Protein AF-A0AAE2SBU0-F1 (afdb_monomer)

Structure (mmCIF, N/CA/C/O backbone):
data_AF-A0AAE2SBU0-F1
#
_entry.id   AF-A0AAE2SBU0-F1
#
loop_
_atom_site.group_PDB
_atom_site.id
_atom_site.type_symbol
_atom_site.label_atom_id
_atom_site.label_alt_id
_atom_site.label_comp_id
_atom_site.label_asym_id
_atom_site.label_entity_id
_atom_site.label_seq_id
_atom_site.pdbx_PDB_ins_code
_atom_site.Cartn_x
_atom_site.Cartn_y
_atom_site.Cartn_z
_atom_site.occupancy
_atom_site.B_iso_or_equiv
_atom_site.auth_seq_id
_atom_site.auth_comp_id
_atom_site.auth_asym_id
_atom_site.auth_atom_id
_atom_site.pdbx_PDB_model_num
ATOM 1 N N . MET A 1 1 ? 29.873 31.850 31.984 1.00 41.03 1 MET A N 1
ATOM 2 C CA . MET A 1 1 ? 29.967 30.505 31.370 1.00 41.03 1 MET A CA 1
ATOM 3 C C . MET A 1 1 ? 28.565 29.912 31.311 1.00 41.03 1 MET A C 1
ATOM 5 O O . MET A 1 1 ? 27.968 29.698 32.356 1.00 41.03 1 MET A O 1
ATOM 9 N N . GLY A 1 2 ? 27.993 29.800 30.108 1.00 35.19 2 GLY A N 1
ATOM 10 C CA . GLY A 1 2 ? 26.580 29.469 29.889 1.00 35.19 2 GLY A CA 1
ATOM 11 C C . GLY A 1 2 ? 26.275 27.974 30.019 1.00 35.19 2 GLY A C 1
ATOM 12 O O . GLY A 1 2 ? 26.983 27.135 29.469 1.00 35.19 2 GLY A O 1
ATOM 13 N N . LEU A 1 3 ? 25.203 27.658 30.746 1.00 40.72 3 LEU A N 1
ATOM 14 C CA . LEU A 1 3 ? 24.711 26.304 30.994 1.00 40.72 3 LEU A CA 1
ATOM 15 C C . LEU A 1 3 ? 23.900 25.811 29.775 1.00 40.72 3 LEU A C 1
ATOM 17 O O . LEU A 1 3 ? 22.766 26.243 29.561 1.00 40.72 3 LEU A O 1
ATOM 21 N N . LEU A 1 4 ? 24.466 24.911 28.964 1.00 40.91 4 LEU A N 1
ATOM 22 C CA . LEU A 1 4 ? 23.752 24.267 27.853 1.00 40.91 4 LEU A CA 1
ATOM 23 C C . LEU A 1 4 ? 22.673 23.312 28.397 1.00 40.91 4 LEU A C 1
ATOM 25 O O . LEU A 1 4 ? 22.968 22.209 28.862 1.00 40.91 4 LEU A O 1
ATOM 29 N N . LYS A 1 5 ? 21.399 23.708 28.303 1.00 40.19 5 LYS A N 1
ATOM 30 C CA . LYS A 1 5 ? 20.254 22.814 28.532 1.00 40.19 5 LYS A CA 1
ATOM 31 C C . LYS A 1 5 ? 20.093 21.875 27.329 1.00 40.19 5 LYS A C 1
ATOM 33 O O . LYS A 1 5 ? 19.665 22.293 26.257 1.00 40.19 5 LYS A O 1
ATOM 38 N N . LYS A 1 6 ? 20.427 20.593 27.505 1.00 39.69 6 LYS A N 1
ATOM 39 C CA . LYS A 1 6 ? 20.161 19.529 26.523 1.00 39.69 6 LYS A CA 1
ATOM 40 C C . LYS A 1 6 ? 18.656 19.236 26.467 1.00 39.69 6 LYS A C 1
ATOM 42 O O . LYS A 1 6 ? 18.110 18.618 27.377 1.00 39.69 6 LYS A O 1
ATOM 47 N N . PHE A 1 7 ? 17.995 19.633 25.383 1.00 39.66 7 PHE A N 1
ATOM 48 C CA . PHE A 1 7 ? 16.646 19.171 25.058 1.00 39.66 7 PHE A CA 1
ATOM 49 C C . PHE A 1 7 ? 16.705 17.724 24.549 1.00 39.66 7 PHE A C 1
ATOM 51 O O . PHE A 1 7 ? 17.119 17.462 23.422 1.00 39.66 7 PHE A O 1
ATOM 58 N N . ARG A 1 8 ? 16.277 16.762 25.372 1.00 37.75 8 ARG A N 1
ATOM 59 C CA . ARG A 1 8 ? 15.954 15.405 24.909 1.00 37.75 8 ARG A CA 1
ATOM 60 C C . ARG A 1 8 ? 14.545 15.424 24.311 1.00 37.75 8 ARG A C 1
ATOM 62 O O . ARG A 1 8 ? 13.568 15.511 25.048 1.00 37.75 8 ARG A O 1
ATOM 69 N N . LYS A 1 9 ? 14.430 15.342 22.980 1.00 36.44 9 LYS A N 1
ATOM 70 C CA . LYS A 1 9 ? 13.150 15.058 22.307 1.00 36.44 9 LYS A CA 1
ATOM 71 C C . LYS A 1 9 ? 12.663 13.677 22.757 1.00 36.44 9 LYS A C 1
ATOM 73 O O . LYS A 1 9 ? 13.340 12.675 22.539 1.00 36.44 9 LYS A O 1
ATOM 78 N N . ALA A 1 10 ? 11.494 13.630 23.388 1.00 34.97 10 ALA A N 1
ATOM 79 C CA . ALA A 1 10 ? 10.817 12.385 23.715 1.00 34.97 10 ALA A CA 1
ATOM 80 C C . ALA A 1 10 ? 10.329 11.716 22.420 1.00 34.97 10 ALA A C 1
ATOM 82 O O . ALA A 1 10 ? 9.425 12.216 21.751 1.00 34.97 10 ALA A O 1
ATOM 83 N N . VAL A 1 11 ? 10.926 10.579 22.063 1.00 38.88 11 VAL A N 1
ATOM 84 C CA . VAL A 1 11 ? 10.406 9.697 21.013 1.00 38.88 11 VAL A CA 1
ATOM 85 C C . VAL A 1 11 ? 9.152 9.026 21.574 1.00 38.88 11 VAL A C 1
ATOM 87 O O . VAL A 1 11 ? 9.241 8.105 22.387 1.00 38.88 11 VAL A O 1
ATOM 90 N N . LYS A 1 12 ? 7.963 9.510 21.189 1.00 38.16 12 LYS A N 1
ATOM 91 C CA . LYS A 1 12 ? 6.696 8.822 21.481 1.00 38.16 12 LYS A CA 1
ATOM 92 C C . LYS A 1 12 ? 6.753 7.440 20.825 1.00 38.16 12 LYS A C 1
ATOM 94 O O . LYS A 1 12 ? 6.663 7.333 19.605 1.00 38.16 12 LYS A O 1
ATOM 99 N N . ARG A 1 13 ? 6.895 6.383 21.632 1.00 41.03 13 ARG A N 1
ATOM 100 C CA . ARG A 1 13 ? 6.700 4.996 21.189 1.00 41.03 13 ARG A CA 1
ATOM 101 C C . ARG A 1 13 ? 5.275 4.874 20.639 1.00 41.03 13 ARG A C 1
ATOM 103 O O . ARG A 1 13 ? 4.317 4.904 21.411 1.00 41.03 13 ARG A O 1
ATOM 110 N N . ARG A 1 14 ? 5.128 4.787 19.312 1.00 46.97 14 ARG A N 1
ATOM 111 C CA . ARG A 1 14 ? 3.847 4.453 18.674 1.00 46.97 14 ARG A CA 1
ATOM 112 C C . ARG A 1 14 ? 3.445 3.060 19.171 1.00 46.97 14 ARG A C 1
ATOM 114 O O . ARG A 1 14 ? 4.249 2.133 19.099 1.00 46.97 14 ARG A O 1
ATOM 121 N N . ARG A 1 15 ? 2.241 2.916 19.736 1.00 45.72 15 ARG A N 1
ATOM 122 C CA . ARG A 1 15 ? 1.692 1.588 20.050 1.00 45.72 15 ARG A CA 1
ATOM 123 C C . ARG A 1 15 ? 1.527 0.834 18.728 1.00 45.72 15 ARG A C 1
ATOM 125 O O . ARG A 1 15 ? 1.020 1.406 17.769 1.00 45.72 15 ARG A O 1
ATOM 132 N N . SER A 1 16 ? 1.991 -0.413 18.691 1.00 49.69 16 SER A N 1
ATOM 133 C CA . SER A 1 16 ? 1.813 -1.301 17.541 1.00 49.69 16 SER A CA 1
ATOM 134 C C . SER A 1 16 ? 0.321 -1.526 17.293 1.00 49.69 16 SER A C 1
ATOM 136 O O . SER A 1 16 ? -0.410 -1.839 18.237 1.00 49.69 16 SER A O 1
ATOM 138 N N . CYS A 1 17 ? -0.114 -1.399 16.037 1.00 53.59 17 CYS A N 1
ATOM 139 C CA . CYS A 1 17 ? -1.463 -1.770 15.585 1.00 53.59 17 CYS A CA 1
ATOM 140 C C . CYS A 1 17 ? -1.866 -3.200 16.008 1.00 53.59 17 CYS A C 1
ATOM 142 O O . CYS A 1 17 ? -3.040 -3.457 16.250 1.00 53.59 17 CYS A O 1
ATOM 144 N N . MET A 1 18 ? -0.904 -4.110 16.224 1.00 51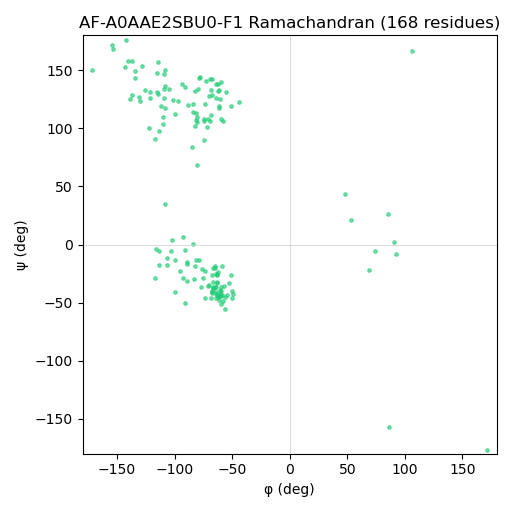.56 18 MET A N 1
ATOM 145 C CA . MET A 1 18 ? -1.186 -5.486 16.663 1.00 51.56 18 MET A CA 1
ATOM 146 C C . MET A 1 18 ? -1.837 -5.580 18.051 1.00 51.56 18 MET A C 1
ATOM 148 O O . MET A 1 18 ? -2.513 -6.558 18.353 1.00 51.56 18 MET A O 1
ATOM 152 N N . GLY A 1 19 ? -1.629 -4.593 18.930 1.00 48.50 19 GLY A N 1
ATOM 153 C CA . GLY A 1 19 ? -2.088 -4.682 20.321 1.00 48.50 19 GLY A CA 1
ATOM 154 C C . GLY A 1 19 ? -3.589 -4.450 20.518 1.00 48.50 19 GLY A C 1
ATOM 155 O O . GLY A 1 19 ? -4.125 -4.849 21.548 1.00 48.50 19 GLY A O 1
ATOM 156 N N . LEU A 1 20 ? -4.258 -3.796 19.563 1.00 49.09 20 LEU A N 1
ATOM 157 C CA . LEU A 1 20 ? -5.641 -3.314 19.708 1.00 49.09 20 LEU A CA 1
ATOM 158 C C . LEU A 1 20 ? -6.630 -3.991 18.744 1.00 49.09 20 LEU A C 1
ATOM 160 O O . LEU A 1 20 ? -7.832 -3.776 18.850 1.00 49.09 20 LEU A O 1
ATOM 164 N N . LEU A 1 21 ? -6.141 -4.859 17.854 1.00 52.59 21 LEU A N 1
ATOM 165 C CA . LEU A 1 21 ? -6.922 -5.489 16.788 1.00 52.59 21 LEU A CA 1
ATOM 166 C C . LEU A 1 21 ? -7.184 -6.983 17.039 1.00 52.59 21 LEU A C 1
ATOM 168 O O . LEU A 1 21 ? -7.241 -7.761 16.100 1.00 52.59 21 LEU A O 1
ATOM 172 N N . ARG A 1 22 ? -7.379 -7.424 18.290 1.00 45.69 22 ARG A N 1
ATOM 173 C CA . ARG A 1 22 ? -7.709 -8.836 18.578 1.00 45.69 22 ARG A CA 1
ATOM 174 C C . ARG A 1 22 ? -9.192 -9.112 18.368 1.00 45.69 22 ARG A C 1
ATOM 176 O O . ARG A 1 22 ? -10.040 -8.542 19.045 1.00 45.69 22 ARG A O 1
ATOM 183 N N . GLY A 1 23 ? -9.532 -9.924 17.375 1.00 43.88 23 GLY A N 1
ATOM 184 C CA . GLY A 1 23 ? -10.896 -10.375 17.072 1.00 43.88 23 GLY A CA 1
ATOM 185 C C . GLY A 1 23 ? -10.844 -11.461 15.996 1.00 43.88 23 GLY A C 1
ATOM 186 O O . GLY A 1 23 ? -9.899 -11.449 15.211 1.00 43.88 23 GLY A O 1
ATOM 187 N N . PRO A 1 24 ? -11.782 -12.417 15.977 1.00 39.31 24 PRO A N 1
ATOM 188 C CA . PRO A 1 24 ? -11.727 -13.538 15.042 1.00 39.31 24 PRO A CA 1
ATOM 189 C C . PRO A 1 24 ? -11.854 -13.064 13.584 1.00 39.31 24 PRO A C 1
ATOM 191 O O . PRO A 1 24 ? -12.687 -12.213 13.286 1.00 39.31 24 PRO A O 1
ATOM 194 N N . GLY A 1 25 ? -11.045 -13.635 12.681 1.00 51.50 25 GLY A N 1
ATOM 195 C CA . GLY A 1 25 ? -11.188 -13.456 11.228 1.00 51.50 25 GLY A CA 1
ATOM 196 C C . GLY A 1 25 ? -10.528 -12.216 10.611 1.00 51.50 25 GLY A C 1
ATOM 197 O O . GLY A 1 25 ? -10.997 -11.753 9.576 1.00 51.50 25 GLY A O 1
ATOM 198 N N . ARG A 1 26 ? -9.469 -11.662 11.215 1.00 65.00 26 ARG A N 1
ATOM 199 C CA . ARG A 1 26 ? -8.740 -10.504 10.663 1.00 65.00 26 ARG A CA 1
ATOM 200 C C . ARG A 1 26 ? -7.539 -10.930 9.822 1.00 65.00 26 ARG A C 1
ATOM 202 O O . ARG A 1 26 ? -6.769 -11.797 10.229 1.00 65.00 26 ARG A O 1
ATOM 209 N N . ASP A 1 27 ? -7.331 -10.265 8.690 1.00 70.56 27 ASP A N 1
ATOM 210 C CA . ASP A 1 27 ? -6.221 -10.553 7.779 1.00 70.56 27 ASP A CA 1
ATOM 211 C C . ASP A 1 27 ? -4.853 -10.206 8.367 1.00 70.56 27 ASP A C 1
ATOM 213 O O . ASP A 1 27 ? -3.858 -10.829 8.010 1.00 70.56 27 ASP A O 1
ATOM 217 N N . LEU A 1 28 ? -4.790 -9.258 9.307 1.00 70.12 28 LEU A N 1
ATOM 218 C CA . LEU A 1 28 ? -3.535 -8.865 9.958 1.00 70.12 28 LEU A CA 1
ATOM 219 C C . LEU A 1 28 ? -2.857 -9.973 10.772 1.00 70.12 28 LEU A C 1
ATOM 221 O O . LEU A 1 28 ? -1.640 -9.906 10.956 1.00 70.12 28 LEU A O 1
ATOM 225 N N . ASP A 1 29 ? -3.630 -10.944 11.261 1.00 65.88 29 ASP A N 1
ATOM 226 C CA . ASP A 1 29 ? -3.132 -12.073 12.054 1.00 65.88 29 ASP A CA 1
ATOM 227 C C . ASP A 1 29 ? -2.763 -13.282 11.171 1.00 65.88 29 ASP A C 1
ATOM 229 O O . ASP A 1 29 ? -2.244 -14.286 11.665 1.00 65.88 29 ASP A O 1
ATOM 233 N N . ARG A 1 30 ? -3.021 -13.207 9.856 1.00 74.56 30 ARG A N 1
ATOM 234 C CA . ARG A 1 30 ? -2.685 -14.268 8.902 1.00 74.56 30 ARG A CA 1
ATOM 235 C C . ARG A 1 30 ? -1.200 -14.223 8.562 1.00 74.56 30 ARG A C 1
ATOM 237 O O . ARG A 1 30 ? -0.595 -13.162 8.424 1.00 74.56 30 ARG A O 1
ATOM 244 N N . THR A 1 31 ? -0.612 -15.400 8.378 1.00 73.50 31 THR A N 1
ATOM 245 C CA . THR A 1 31 ? 0.722 -15.518 7.793 1.00 73.50 31 THR A CA 1
ATOM 246 C C . THR A 1 31 ? 0.614 -15.451 6.273 1.00 73.50 31 THR A C 1
ATOM 248 O O . THR A 1 31 ? -0.206 -16.136 5.663 1.00 73.50 31 THR A O 1
ATOM 251 N N . PHE A 1 32 ? 1.461 -14.628 5.660 1.00 78.44 32 PHE A N 1
ATOM 252 C CA . PHE A 1 32 ? 1.556 -14.505 4.210 1.00 78.44 32 PHE A CA 1
ATOM 253 C C . PHE A 1 32 ? 2.956 -14.954 3.771 1.00 78.44 32 PHE A C 1
ATOM 255 O O . PHE A 1 32 ? 3.892 -14.153 3.804 1.00 78.44 32 PHE A O 1
ATOM 262 N N . PRO A 1 33 ? 3.146 -16.247 3.452 1.00 77.75 33 PRO A N 1
ATOM 263 C CA . PRO A 1 33 ? 4.471 -16.812 3.174 1.00 77.75 33 PRO A CA 1
ATOM 264 C C . PRO A 1 33 ? 5.132 -16.234 1.912 1.00 77.75 33 PRO A C 1
ATOM 266 O O . PRO A 1 33 ? 6.346 -16.343 1.745 1.00 77.75 33 PRO A O 1
ATOM 269 N N . ASP A 1 34 ? 4.340 -15.620 1.037 1.00 81.00 34 ASP A N 1
ATOM 270 C CA . ASP A 1 34 ? 4.748 -14.940 -0.188 1.00 81.00 34 ASP A CA 1
ATOM 271 C C . ASP A 1 34 ? 5.270 -13.511 0.045 1.00 81.00 34 ASP A C 1
ATOM 273 O O . ASP A 1 34 ? 5.910 -12.951 -0.845 1.00 81.00 34 ASP A O 1
ATOM 277 N N . ARG A 1 35 ? 5.057 -12.925 1.233 1.00 88.62 35 ARG A N 1
ATOM 278 C CA . ARG A 1 35 ? 5.522 -11.569 1.566 1.00 88.62 35 ARG A CA 1
ATOM 279 C C . ARG A 1 35 ? 6.932 -11.598 2.140 1.00 88.62 35 ARG A C 1
ATOM 281 O O . ARG A 1 35 ? 7.184 -12.182 3.196 1.00 88.62 35 ARG A O 1
ATOM 288 N N . ARG A 1 36 ? 7.854 -10.923 1.465 1.00 88.06 36 ARG A N 1
ATOM 289 C CA . ARG A 1 36 ? 9.263 -10.793 1.843 1.00 88.06 36 ARG A CA 1
ATOM 290 C C . ARG A 1 36 ? 9.559 -9.371 2.312 1.00 88.06 36 ARG A C 1
ATOM 292 O O . ARG A 1 36 ? 8.948 -8.417 1.838 1.00 88.06 36 ARG A O 1
ATOM 299 N N . ASP A 1 37 ? 10.477 -9.254 3.272 1.00 89.06 37 ASP A N 1
ATOM 300 C CA . ASP A 1 37 ? 10.887 -7.987 3.896 1.00 89.06 37 ASP A CA 1
ATOM 301 C C . ASP A 1 37 ? 9.709 -7.101 4.338 1.00 89.06 37 ASP A C 1
ATOM 303 O O . ASP A 1 37 ? 9.704 -5.895 4.125 1.00 89.06 37 ASP A O 1
ATOM 307 N N . LEU A 1 38 ? 8.684 -7.688 4.963 1.00 91.88 38 LEU A N 1
ATOM 308 C CA . LEU A 1 38 ? 7.501 -6.935 5.378 1.00 91.88 38 LEU A CA 1
ATOM 309 C C . LEU A 1 38 ? 7.864 -5.835 6.385 1.00 91.88 38 LEU A C 1
ATOM 311 O O . LEU A 1 38 ? 8.283 -6.106 7.515 1.00 91.88 38 LEU A O 1
ATOM 315 N N . LYS A 1 39 ? 7.617 -4.582 5.996 1.00 93.88 39 LYS A N 1
ATOM 316 C CA . LYS A 1 39 ? 7.714 -3.404 6.855 1.00 93.88 39 LYS A CA 1
ATOM 317 C C . LYS A 1 39 ? 6.332 -2.814 7.113 1.00 93.88 39 LYS A C 1
ATOM 319 O O . LYS A 1 39 ? 5.658 -2.354 6.195 1.00 93.88 39 LYS A O 1
ATOM 324 N N . ARG A 1 40 ? 5.943 -2.776 8.391 1.00 93.38 40 ARG A N 1
ATOM 325 C CA . ARG A 1 40 ? 4.641 -2.267 8.841 1.00 93.38 40 ARG A CA 1
ATOM 326 C C . ARG A 1 40 ? 4.726 -0.851 9.403 1.00 93.38 40 ARG A C 1
ATOM 328 O O . ARG A 1 40 ? 5.421 -0.593 10.388 1.00 93.38 40 ARG A O 1
ATOM 335 N N . TYR A 1 41 ? 3.925 0.046 8.847 1.00 93.00 41 TYR A N 1
ATOM 336 C CA . TYR A 1 41 ? 3.711 1.411 9.309 1.00 93.00 41 TYR A CA 1
ATOM 337 C C . TYR A 1 41 ? 2.411 1.483 10.114 1.00 93.00 41 TYR A C 1
ATOM 339 O O . TYR A 1 41 ? 1.316 1.327 9.580 1.00 93.00 41 TYR A O 1
ATOM 347 N N . SER A 1 42 ? 2.519 1.734 11.422 1.00 92.19 42 SER A N 1
ATOM 348 C CA . SER A 1 42 ? 1.342 1.991 12.267 1.00 92.19 42 SER A CA 1
ATOM 349 C C . SER A 1 42 ? 0.941 3.468 12.174 1.00 92.19 42 SER A C 1
ATOM 351 O O . SER A 1 42 ? 1.691 4.351 12.618 1.00 92.19 42 SER A O 1
ATOM 353 N N . ILE A 1 43 ? -0.238 3.722 11.600 1.00 92.00 43 ILE A N 1
ATOM 354 C CA . ILE A 1 43 ? -0.806 5.061 11.372 1.00 92.00 43 ILE A CA 1
ATOM 355 C C . ILE A 1 43 ? -1.668 5.462 12.570 1.00 92.00 43 ILE A C 1
ATOM 357 O O . ILE A 1 43 ? -1.476 6.516 13.184 1.00 92.00 43 ILE A O 1
ATOM 361 N N . SER A 1 44 ? -2.574 4.569 12.954 1.00 90.25 44 SER A N 1
ATOM 362 C CA . SER A 1 44 ? -3.380 4.625 14.170 1.00 90.25 44 SER A CA 1
ATOM 363 C C . SER A 1 44 ? -3.536 3.203 14.731 1.00 90.25 44 SER A C 1
ATOM 365 O O . SER A 1 44 ? -3.042 2.250 14.125 1.00 90.25 44 SER A O 1
ATOM 367 N N . PRO A 1 45 ? -4.169 3.019 15.900 1.00 89.19 45 PRO A N 1
ATOM 368 C CA . PRO A 1 45 ? -4.525 1.685 16.381 1.00 89.19 45 PRO A CA 1
ATOM 369 C C . PRO A 1 45 ? -5.312 0.832 15.380 1.00 89.19 45 PRO A C 1
ATOM 371 O O . PRO A 1 45 ? -5.158 -0.384 15.366 1.00 89.19 45 PRO A O 1
ATOM 374 N N . GLU A 1 46 ? -6.140 1.474 14.563 1.00 92.69 46 GLU A N 1
ATOM 375 C CA . GLU A 1 46 ? -7.072 0.859 13.625 1.00 92.69 46 GLU A CA 1
ATOM 376 C C . GLU A 1 46 ? -6.507 0.748 12.210 1.00 92.69 46 GLU A C 1
ATOM 378 O O . GLU A 1 46 ? -6.981 -0.079 11.439 1.00 92.69 46 GLU A O 1
ATOM 383 N N . VAL A 1 47 ? -5.524 1.583 11.864 1.00 92.75 47 VAL A N 1
ATOM 384 C CA . VAL A 1 47 ? -5.011 1.724 10.500 1.00 92.75 47 VAL A CA 1
ATOM 385 C C . VAL A 1 47 ? -3.521 1.415 10.452 1.00 92.75 47 VAL A C 1
ATOM 387 O O . VAL A 1 47 ? -2.711 2.042 11.149 1.00 92.75 47 VAL A O 1
ATOM 390 N N . CYS A 1 48 ? -3.137 0.492 9.577 1.00 94.25 48 CYS A N 1
ATOM 391 C CA . CYS A 1 48 ? -1.734 0.239 9.275 1.00 94.25 48 CYS A CA 1
ATOM 392 C C . CYS A 1 48 ? -1.503 -0.037 7.793 1.00 94.25 48 CYS A C 1
ATOM 394 O O . CYS A 1 48 ? -2.421 -0.402 7.064 1.00 94.25 48 CYS A O 1
ATOM 396 N N . ILE A 1 49 ? -0.266 0.183 7.366 1.00 95.19 49 ILE A N 1
ATOM 397 C CA . ILE A 1 49 ? 0.187 -0.064 6.002 1.00 95.19 49 ILE A CA 1
ATOM 398 C C . ILE A 1 49 ? 1.334 -1.062 6.064 1.00 95.19 49 ILE A C 1
ATOM 400 O O . ILE A 1 49 ? 2.279 -0.850 6.825 1.00 95.19 49 ILE A O 1
ATOM 404 N N . ASP A 1 50 ? 1.271 -2.100 5.245 1.00 95.06 50 ASP A N 1
ATOM 405 C CA . ASP A 1 50 ? 2.390 -3.003 5.006 1.00 95.06 50 ASP A CA 1
ATOM 406 C C . ASP A 1 50 ? 3.004 -2.715 3.649 1.00 95.06 50 ASP A C 1
ATOM 408 O O . ASP A 1 50 ? 2.286 -2.620 2.659 1.00 95.06 50 ASP A O 1
ATOM 412 N N . VAL A 1 51 ? 4.329 -2.631 3.606 1.00 95.75 51 VAL A N 1
ATOM 413 C CA . VAL A 1 51 ? 5.113 -2.644 2.371 1.00 95.75 51 VAL A CA 1
ATOM 414 C C . VAL A 1 51 ? 5.970 -3.896 2.386 1.00 95.75 51 VAL A C 1
ATOM 416 O O . VAL A 1 51 ? 6.605 -4.202 3.395 1.00 95.75 51 VAL A O 1
ATOM 419 N N . TYR A 1 52 ? 5.962 -4.638 1.295 1.00 93.81 52 TYR A N 1
ATOM 420 C CA . TYR A 1 52 ? 6.700 -5.886 1.144 1.00 93.81 52 TYR A CA 1
ATOM 421 C C . TYR A 1 52 ? 6.989 -6.105 -0.334 1.00 93.81 52 TYR A C 1
ATOM 423 O O . TYR A 1 52 ? 6.425 -5.427 -1.190 1.00 93.81 52 TYR A O 1
ATOM 431 N N . TRP A 1 53 ? 7.850 -7.058 -0.648 1.00 90.88 53 TRP A N 1
ATOM 432 C CA . TRP A 1 53 ? 7.967 -7.561 -2.010 1.00 90.88 53 TRP A CA 1
ATOM 433 C C . TRP A 1 53 ? 7.525 -9.014 -2.064 1.00 90.88 53 TRP A C 1
ATOM 435 O O . TRP A 1 53 ? 7.502 -9.715 -1.046 1.00 90.88 53 TRP A O 1
ATOM 445 N N . LYS A 1 54 ? 7.123 -9.457 -3.248 1.00 86.06 54 LYS A N 1
ATOM 446 C CA . LYS A 1 54 ? 6.729 -10.841 -3.496 1.00 86.06 54 LYS A CA 1
ATOM 447 C C . LYS A 1 54 ? 7.371 -11.332 -4.783 1.00 86.06 54 LYS A C 1
ATOM 449 O O . LYS A 1 54 ? 7.586 -10.552 -5.708 1.00 86.06 54 LYS A O 1
ATOM 454 N N . HIS A 1 55 ? 7.648 -12.630 -4.805 1.00 79.62 55 HIS A N 1
ATOM 455 C CA . HIS A 1 55 ? 8.006 -13.350 -6.017 1.00 79.62 55 HIS A CA 1
ATOM 456 C C . HIS A 1 55 ? 6.827 -14.242 -6.395 1.00 79.62 55 HIS A C 1
ATOM 458 O O . HIS A 1 55 ? 6.441 -15.107 -5.599 1.00 79.62 55 HIS A O 1
ATOM 464 N N . VAL A 1 56 ? 6.218 -14.009 -7.556 1.00 69.94 56 VAL A N 1
ATOM 465 C CA . VAL A 1 56 ? 5.060 -14.788 -8.010 1.00 69.94 56 VAL A CA 1
ATOM 466 C C . VAL A 1 56 ? 5.389 -15.422 -9.347 1.00 69.94 56 VAL A C 1
ATOM 468 O O . VAL A 1 56 ? 5.278 -14.798 -10.403 1.00 69.94 56 VAL A O 1
ATOM 471 N N . ASN A 1 57 ? 5.735 -16.710 -9.286 1.00 61.41 57 ASN A N 1
ATOM 472 C CA . ASN A 1 57 ? 5.941 -17.548 -10.461 1.00 61.41 57 ASN A CA 1
ATOM 473 C C . ASN A 1 57 ? 4.820 -17.305 -11.489 1.00 61.41 57 ASN A C 1
ATOM 475 O O . ASN A 1 57 ? 3.647 -17.506 -11.176 1.00 61.41 57 ASN A O 1
ATOM 479 N N . GLN A 1 58 ? 5.202 -16.912 -12.709 1.00 58.72 58 GLN A N 1
ATOM 480 C CA . GLN A 1 58 ? 4.333 -16.675 -13.877 1.00 58.72 58 GLN A CA 1
ATOM 481 C C . GLN A 1 58 ? 3.470 -15.397 -13.883 1.00 58.72 58 GLN A C 1
ATOM 483 O O . GLN A 1 58 ? 2.831 -15.149 -14.899 1.00 58.72 58 GLN A O 1
ATOM 488 N N . VAL A 1 59 ? 3.439 -14.598 -12.811 1.00 64.62 59 VAL A N 1
ATOM 489 C CA . VAL A 1 59 ? 2.690 -13.315 -12.759 1.00 64.62 59 VAL A CA 1
ATOM 490 C C . VAL A 1 59 ? 3.634 -12.116 -12.645 1.00 64.62 59 VAL A C 1
ATOM 492 O O . VAL A 1 59 ? 3.250 -10.988 -12.910 1.00 64.62 59 VAL A O 1
ATOM 495 N N . GLY A 1 60 ? 4.880 -12.357 -12.245 1.00 65.56 60 GLY A N 1
ATOM 496 C CA . GLY A 1 60 ? 5.890 -11.322 -12.118 1.00 65.56 60 GLY A CA 1
ATOM 497 C C . GLY A 1 60 ? 6.180 -10.969 -10.669 1.00 65.56 60 GLY A C 1
ATOM 498 O O . GLY A 1 60 ? 5.466 -11.337 -9.729 1.00 65.56 60 GLY A O 1
ATOM 499 N N . ASP A 1 61 ? 7.276 -10.246 -10.518 1.00 80.56 61 ASP A N 1
ATOM 500 C CA . ASP A 1 61 ? 7.834 -9.890 -9.233 1.00 80.56 61 ASP A CA 1
ATOM 501 C C . ASP A 1 61 ? 7.779 -8.386 -9.048 1.00 80.56 61 ASP A C 1
ATOM 503 O O . ASP A 1 61 ? 7.910 -7.604 -9.996 1.00 80.56 61 ASP A O 1
ATOM 507 N N . GLY A 1 62 ? 7.612 -7.979 -7.799 1.00 87.75 62 GLY A N 1
ATOM 508 C CA . GLY A 1 62 ? 7.644 -6.569 -7.489 1.00 87.75 62 GLY A CA 1
ATOM 509 C C . GLY A 1 62 ? 7.231 -6.249 -6.075 1.00 87.75 62 GLY A C 1
ATOM 510 O O . GLY A 1 62 ? 6.962 -7.115 -5.230 1.00 87.75 62 GLY A O 1
ATOM 511 N N . THR A 1 63 ? 7.203 -4.951 -5.831 1.00 94.25 63 THR A N 1
ATOM 512 C CA . THR A 1 63 ? 6.766 -4.391 -4.565 1.00 94.25 63 THR A CA 1
ATOM 513 C C . THR A 1 63 ? 5.247 -4.378 -4.477 1.00 94.25 63 THR A C 1
ATOM 515 O O . THR A 1 63 ? 4.543 -4.082 -5.442 1.00 94.25 63 THR A O 1
ATOM 518 N N . ALA A 1 64 ? 4.740 -4.635 -3.280 1.00 94.88 64 ALA A N 1
ATOM 519 C CA . ALA A 1 64 ? 3.338 -4.512 -2.951 1.00 94.88 64 ALA A CA 1
ATOM 520 C C . ALA A 1 64 ? 3.125 -3.660 -1.694 1.00 94.88 64 ALA A C 1
ATOM 522 O O . ALA A 1 64 ? 3.992 -3.557 -0.817 1.00 94.88 64 ALA A O 1
ATOM 523 N N . LEU A 1 65 ? 1.946 -3.048 -1.619 1.00 96.50 65 LEU A N 1
ATOM 524 C CA . LEU A 1 65 ? 1.493 -2.258 -0.481 1.00 96.50 65 LEU A CA 1
ATOM 525 C C . LEU A 1 65 ? 0.086 -2.691 -0.086 1.00 96.50 65 LEU A C 1
ATOM 527 O O . LEU A 1 65 ? -0.821 -2.659 -0.910 1.00 96.50 65 LEU A O 1
ATOM 531 N N . SER A 1 66 ? -0.119 -3.032 1.182 1.00 95.19 66 SER A N 1
ATOM 532 C CA . SER A 1 66 ? -1.439 -3.362 1.724 1.00 95.19 66 SER A CA 1
ATOM 533 C C . 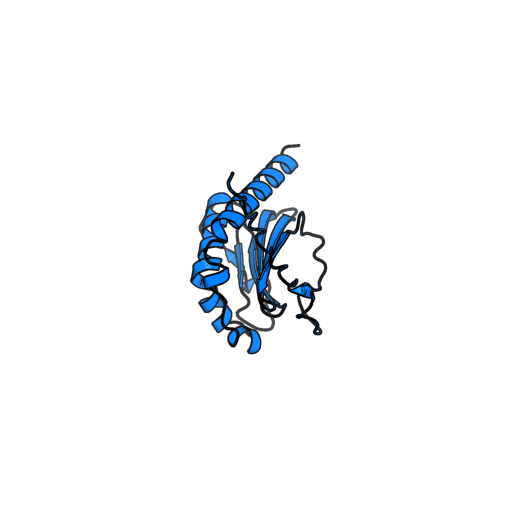SER A 1 66 ? -1.873 -2.331 2.759 1.00 95.19 66 SER A C 1
ATOM 535 O O . SER A 1 66 ? -1.131 -2.043 3.700 1.00 95.19 66 SER A O 1
ATOM 537 N N . LEU A 1 67 ? -3.085 -1.797 2.617 1.00 94.75 67 LEU A N 1
ATOM 538 C CA . LEU A 1 67 ? -3.741 -0.965 3.619 1.00 94.75 67 LEU A CA 1
ATOM 539 C C . LEU A 1 67 ? -4.700 -1.820 4.443 1.00 94.75 67 LEU A C 1
ATOM 541 O O . LEU A 1 67 ? -5.656 -2.393 3.919 1.00 94.75 67 LEU A O 1
ATOM 545 N N . TYR A 1 68 ? -4.492 -1.806 5.752 1.00 92.94 68 TYR A N 1
ATOM 546 C CA . TYR A 1 68 ? -5.363 -2.470 6.702 1.00 92.94 68 TYR A CA 1
ATOM 547 C C . TYR A 1 68 ? -6.158 -1.473 7.528 1.00 92.94 68 TYR A C 1
ATOM 549 O O . TYR A 1 68 ? -5.592 -0.537 8.100 1.00 92.94 68 TYR A O 1
ATOM 557 N N . VAL A 1 69 ? -7.456 -1.737 7.657 1.00 92.12 69 VAL A N 1
ATOM 558 C CA . VAL A 1 69 ? -8.378 -0.974 8.503 1.00 92.12 69 VAL A CA 1
ATOM 559 C C . VAL A 1 69 ? -9.161 -1.935 9.384 1.00 92.12 69 VAL A C 1
ATOM 561 O O . VAL A 1 69 ? -9.780 -2.877 8.900 1.00 92.12 69 VAL A O 1
ATOM 564 N N . LEU A 1 70 ? -9.094 -1.733 10.701 1.00 90.62 70 LEU A N 1
ATOM 565 C CA . LEU A 1 70 ? -9.684 -2.611 11.722 1.00 90.62 70 LEU A CA 1
ATOM 566 C C . LEU A 1 70 ? -9.257 -4.087 11.596 1.00 90.62 70 LEU A C 1
ATOM 568 O O . LEU A 1 70 ? -9.901 -4.976 12.154 1.00 90.62 70 LEU A O 1
ATOM 572 N N . GLY A 1 71 ? -8.136 -4.340 10.918 1.00 88.00 71 GLY A N 1
ATOM 573 C CA . GLY A 1 71 ? -7.593 -5.668 10.644 1.00 88.00 71 GLY A CA 1
ATOM 574 C C . GLY A 1 71 ? -8.052 -6.333 9.349 1.00 88.00 71 GLY A C 1
ATOM 575 O O . GLY A 1 71 ? -7.606 -7.446 9.092 1.00 88.00 71 GLY A O 1
ATOM 576 N N . HIS A 1 72 ? -8.869 -5.665 8.536 1.00 87.38 72 HIS A N 1
ATOM 577 C CA . HIS A 1 72 ? -9.235 -6.103 7.184 1.00 87.38 72 HIS A CA 1
ATOM 578 C C . HIS A 1 72 ? -8.265 -5.517 6.157 1.00 87.38 72 HIS A C 1
ATOM 580 O O . HIS A 1 72 ? -7.943 -4.330 6.261 1.00 87.38 72 HIS A O 1
ATOM 586 N N . GLU A 1 73 ? -7.798 -6.316 5.193 1.00 90.06 73 GLU A N 1
ATOM 587 C CA . GLU A 1 73 ? -7.030 -5.811 4.044 1.00 90.06 73 GLU A CA 1
ATOM 588 C C . GLU A 1 73 ? -7.981 -5.111 3.065 1.00 90.06 73 GLU A C 1
ATOM 590 O O . GLU A 1 73 ? -8.547 -5.729 2.174 1.00 90.06 73 GLU A O 1
ATOM 595 N N . VAL A 1 74 ? -8.183 -3.806 3.253 1.00 91.31 74 VAL A N 1
ATOM 596 C CA . VAL A 1 74 ? -9.160 -3.037 2.463 1.00 91.31 74 VAL A CA 1
ATOM 597 C C . VAL A 1 74 ? -8.637 -2.724 1.064 1.00 91.31 74 VAL A C 1
ATOM 599 O O . VAL A 1 74 ? -9.411 -2.685 0.107 1.00 91.31 74 VAL A O 1
ATOM 602 N N . LEU A 1 75 ? -7.331 -2.461 0.957 1.00 93.44 75 LEU A N 1
ATOM 603 C CA . LEU A 1 75 ? -6.652 -2.246 -0.316 1.00 93.44 75 LEU A CA 1
ATOM 604 C C . LEU A 1 75 ? -5.353 -3.029 -0.347 1.00 93.44 75 LEU A C 1
ATOM 606 O O . LEU A 1 75 ? -4.622 -3.071 0.645 1.00 93.44 75 LEU A O 1
ATOM 610 N N . LYS A 1 76 ? -5.028 -3.562 -1.517 1.00 94.19 76 LYS A N 1
ATOM 611 C CA . LYS A 1 76 ? -3.721 -4.147 -1.800 1.00 94.19 76 LYS A CA 1
ATOM 612 C C . LYS A 1 76 ? -3.284 -3.748 -3.194 1.00 94.19 76 LYS A C 1
ATOM 614 O O . LYS A 1 76 ? -3.996 -4.020 -4.146 1.00 94.19 76 LYS A O 1
ATOM 619 N N . PHE A 1 77 ? -2.112 -3.157 -3.317 1.00 95.69 77 PHE A N 1
ATOM 620 C CA . PHE A 1 77 ? -1.516 -2.740 -4.576 1.00 95.69 77 PHE A CA 1
ATOM 621 C C . PHE A 1 77 ? -0.335 -3.648 -4.880 1.00 95.69 77 PHE A C 1
ATOM 623 O O . PHE A 1 77 ? 0.553 -3.793 -4.045 1.00 95.69 77 PHE A O 1
ATOM 630 N N . ASP A 1 78 ? -0.334 -4.252 -6.059 1.00 94.31 78 ASP A N 1
ATOM 631 C CA . ASP A 1 78 ? 0.711 -5.125 -6.570 1.00 94.31 78 ASP A CA 1
ATOM 632 C C . ASP A 1 78 ? 1.366 -4.438 -7.780 1.00 94.31 78 ASP A C 1
ATOM 634 O O . ASP A 1 78 ? 0.847 -4.480 -8.899 1.00 94.31 78 ASP A O 1
ATOM 638 N N . CYS A 1 79 ? 2.503 -3.775 -7.556 1.00 94.81 79 CYS A N 1
ATOM 639 C CA . CYS A 1 79 ? 3.266 -3.090 -8.599 1.00 94.81 79 CYS A CA 1
ATOM 640 C C . CYS A 1 79 ? 4.199 -4.098 -9.279 1.00 94.81 79 CYS A C 1
ATOM 642 O O . CYS A 1 79 ? 5.353 -4.230 -8.882 1.00 94.81 79 CYS A O 1
ATOM 644 N N . LEU A 1 80 ? 3.681 -4.846 -10.255 1.00 91.38 80 LEU A N 1
ATOM 645 C CA . LEU A 1 80 ? 4.384 -5.962 -10.908 1.00 91.38 80 LEU A CA 1
ATOM 646 C C . LEU A 1 80 ? 4.946 -5.614 -12.292 1.00 91.38 80 LEU A C 1
ATOM 648 O O . LEU A 1 80 ? 5.530 -6.468 -12.952 1.00 91.38 80 LEU A O 1
ATOM 652 N N . GLY A 1 81 ? 4.823 -4.356 -12.720 1.00 86.94 81 GLY A N 1
ATOM 653 C CA . GLY A 1 81 ? 5.331 -3.907 -14.011 1.00 86.94 81 GLY A CA 1
ATOM 654 C C . GLY A 1 81 ? 4.331 -4.130 -15.148 1.00 86.94 81 GLY A C 1
ATOM 655 O O . GLY A 1 81 ? 3.118 -4.141 -14.899 1.00 86.94 81 GLY A O 1
ATOM 656 N N . PRO A 1 82 ? 4.802 -4.219 -16.404 1.00 87.00 82 PRO A N 1
ATOM 657 C CA . PRO A 1 82 ? 3.930 -4.260 -17.569 1.00 87.00 82 PRO A CA 1
ATOM 658 C C . PRO A 1 82 ? 2.903 -5.393 -17.482 1.00 87.00 82 PRO A C 1
ATOM 660 O O . PRO A 1 82 ? 3.254 -6.530 -17.206 1.00 87.00 82 PRO A O 1
ATOM 663 N N . ASP A 1 83 ? 1.640 -5.051 -17.742 1.00 85.00 83 ASP A N 1
ATOM 664 C CA . ASP A 1 83 ? 0.492 -5.958 -17.926 1.00 85.00 83 ASP A CA 1
ATOM 665 C C . ASP A 1 83 ? 0.003 -6.734 -16.690 1.00 85.00 83 ASP A C 1
ATOM 667 O O . ASP A 1 83 ? -1.184 -7.054 -16.623 1.00 85.00 83 ASP A O 1
ATOM 671 N N . ASP A 1 84 ? 0.846 -6.915 -15.674 1.00 89.88 84 ASP A N 1
ATOM 672 C CA . ASP A 1 84 ? 0.489 -7.635 -14.447 1.00 89.88 84 ASP A CA 1
ATOM 673 C C . ASP A 1 84 ? 0.283 -6.733 -13.226 1.00 89.88 84 ASP A C 1
ATOM 675 O O . ASP A 1 84 ? -0.244 -7.183 -12.207 1.00 89.88 84 ASP A O 1
ATOM 679 N N . GLY A 1 85 ? 0.651 -5.453 -13.296 1.00 92.94 85 GLY A N 1
ATOM 680 C CA . GLY A 1 85 ? 0.385 -4.509 -12.215 1.00 92.94 85 GLY A CA 1
ATOM 681 C C . GLY A 1 85 ? -1.115 -4.294 -11.984 1.00 92.94 85 GLY A C 1
ATOM 682 O O . GLY A 1 85 ? -1.853 -3.918 -12.899 1.00 92.94 85 GLY A O 1
ATOM 683 N N . HIS A 1 86 ? -1.573 -4.488 -10.750 1.00 94.62 86 HIS A N 1
ATOM 684 C CA . HIS A 1 86 ? -2.977 -4.320 -10.377 1.00 94.62 86 HIS A CA 1
ATOM 685 C C . HIS A 1 86 ? -3.134 -3.986 -8.899 1.00 94.62 86 HIS A C 1
ATOM 687 O O . HIS A 1 86 ? -2.194 -4.060 -8.112 1.00 94.62 86 HIS A O 1
ATOM 693 N N . PHE A 1 87 ? -4.350 -3.651 -8.499 1.00 93.31 87 PHE A N 1
ATOM 694 C CA . PHE A 1 87 ? -4.713 -3.542 -7.101 1.00 93.31 87 PHE A CA 1
ATOM 695 C C . PHE A 1 87 ? -6.071 -4.174 -6.825 1.00 93.31 87 PHE A C 1
ATOM 697 O O . PHE A 1 87 ? -6.894 -4.363 -7.720 1.00 93.31 87 PHE A O 1
ATOM 704 N N . HIS A 1 88 ? -6.269 -4.527 -5.566 1.00 91.81 88 HIS A N 1
ATOM 705 C CA . HIS A 1 88 ? -7.477 -5.100 -5.017 1.00 91.81 88 HIS A CA 1
ATOM 706 C C . HIS A 1 88 ? -8.174 -4.066 -4.149 1.00 91.81 88 HIS A C 1
ATOM 708 O O . HIS A 1 88 ? -7.531 -3.400 -3.333 1.00 91.81 88 HIS A O 1
ATOM 714 N N . ALA A 1 89 ? -9.488 -3.976 -4.307 1.00 89.44 89 ALA A N 1
ATOM 715 C CA . ALA A 1 89 ? -10.359 -3.217 -3.430 1.00 89.44 89 ALA A CA 1
ATOM 716 C C . ALA A 1 89 ? -11.616 -4.038 -3.136 1.00 89.44 89 ALA A C 1
ATOM 718 O O . ALA A 1 89 ? -12.273 -4.542 -4.051 1.00 89.44 89 ALA A O 1
ATOM 719 N N . GLU A 1 90 ? -11.948 -4.183 -1.855 1.00 81.94 90 GLU A N 1
ATOM 720 C CA . GLU A 1 90 ? -13.107 -4.967 -1.437 1.00 81.94 90 GLU A CA 1
ATOM 721 C C . GLU A 1 90 ? -14.388 -4.124 -1.554 1.00 81.94 90 GLU A C 1
ATOM 723 O O . GLU A 1 90 ? -14.671 -3.260 -0.720 1.00 81.94 90 GLU A O 1
ATOM 728 N N . PHE A 1 91 ? -15.170 -4.364 -2.610 1.00 79.31 91 PHE A N 1
ATOM 729 C CA . PHE A 1 91 ? -16.436 -3.657 -2.863 1.00 79.31 91 PHE A CA 1
ATOM 730 C C . PHE A 1 91 ? -17.690 -4.502 -2.609 1.00 79.31 91 PHE A C 1
ATOM 732 O O . PHE A 1 91 ? -18.784 -3.954 -2.490 1.00 79.31 91 PHE A O 1
ATOM 739 N N . MET A 1 92 ? -17.570 -5.831 -2.552 1.00 71.88 92 MET A N 1
ATOM 740 C CA . MET A 1 92 ? -18.705 -6.753 -2.432 1.00 71.88 92 MET A CA 1
ATOM 741 C C . MET A 1 92 ? -18.347 -7.944 -1.541 1.00 71.88 92 MET A C 1
ATOM 743 O O . MET A 1 92 ? -17.187 -8.326 -1.457 1.00 71.88 92 MET A O 1
ATOM 747 N N . SER A 1 93 ? -19.355 -8.542 -0.896 1.00 65.62 93 SER A N 1
ATOM 748 C CA . SER A 1 93 ? -19.206 -9.764 -0.098 1.00 65.62 93 SER A CA 1
ATOM 749 C C . SER A 1 93 ? -20.191 -10.845 -0.581 1.00 65.62 93 SER A C 1
ATOM 751 O O . SER A 1 93 ? -21.371 -10.524 -0.753 1.00 65.62 93 SER A O 1
ATOM 753 N N . PRO A 1 94 ? -19.755 -12.106 -0.788 1.00 64.56 94 PRO A N 1
ATOM 754 C CA . PRO A 1 94 ? -18.377 -12.584 -0.648 1.00 64.56 94 PRO A CA 1
ATOM 755 C C . PRO A 1 94 ? -17.463 -12.013 -1.739 1.00 64.56 94 PRO A C 1
ATOM 757 O O . PRO A 1 94 ? -17.886 -11.868 -2.888 1.00 64.56 94 PRO A O 1
ATOM 760 N N . ASP A 1 95 ? -16.220 -11.692 -1.371 1.00 61.09 95 ASP A N 1
ATOM 761 C CA . ASP A 1 95 ? -15.236 -11.194 -2.329 1.00 61.09 95 ASP A CA 1
ATOM 762 C C . ASP A 1 95 ? -14.957 -12.265 -3.390 1.00 61.09 95 ASP A C 1
ATOM 764 O O . ASP A 1 95 ? -14.834 -13.461 -3.097 1.00 61.09 95 ASP A O 1
ATOM 768 N N . LYS A 1 96 ? -14.868 -11.835 -4.645 1.00 58.56 96 LYS A N 1
ATOM 769 C CA . LYS A 1 96 ? -14.487 -12.689 -5.764 1.00 58.56 96 LYS A CA 1
ATOM 770 C C . LYS A 1 96 ? -13.099 -12.241 -6.226 1.00 58.56 96 LYS A C 1
ATOM 772 O O . LYS A 1 96 ? -13.000 -11.263 -6.964 1.00 58.56 96 LYS A O 1
ATOM 777 N N . PRO A 1 97 ? -12.024 -12.984 -5.894 1.00 55.56 97 PRO A N 1
ATOM 778 C CA . PRO A 1 97 ? -10.632 -12.527 -6.039 1.00 55.56 97 PRO A CA 1
ATOM 779 C C . PRO A 1 97 ? -10.177 -12.130 -7.454 1.00 55.56 97 PRO A C 1
ATOM 781 O O . PRO A 1 97 ? -9.133 -11.499 -7.619 1.00 55.56 97 PRO A O 1
ATOM 784 N N . ARG A 1 98 ? -10.900 -12.565 -8.497 1.00 55.44 98 ARG A N 1
ATOM 785 C CA . ARG A 1 98 ? -10.658 -12.161 -9.894 1.00 55.44 98 ARG A CA 1
ATOM 786 C C . ARG A 1 98 ? -11.431 -10.905 -10.292 1.00 55.44 98 ARG A C 1
ATOM 788 O O . ARG A 1 98 ? -10.939 -10.157 -11.125 1.00 55.44 98 ARG A O 1
ATOM 795 N N . GLU A 1 99 ? -12.610 -10.687 -9.714 1.00 57.34 99 GLU A N 1
ATOM 796 C CA . GLU A 1 99 ? -13.466 -9.528 -9.996 1.00 57.34 99 GLU A CA 1
ATOM 797 C C . GLU A 1 99 ? -13.020 -8.287 -9.200 1.00 57.34 99 GLU A C 1
ATOM 799 O O . GLU A 1 99 ? -13.332 -7.171 -9.601 1.00 57.34 99 GLU A O 1
ATOM 804 N N . SER A 1 100 ? -12.235 -8.456 -8.126 1.00 68.31 100 SER A N 1
ATOM 805 C CA . SER A 1 100 ? -11.671 -7.346 -7.342 1.00 68.31 100 SER A CA 1
ATOM 806 C C . SER A 1 100 ? -10.374 -6.755 -7.909 1.00 68.31 100 SER A C 1
ATOM 808 O O . SER A 1 100 ? -9.842 -5.817 -7.320 1.00 68.31 100 SER A O 1
ATOM 810 N N . ARG A 1 101 ? -9.858 -7.266 -9.040 1.00 86.50 101 ARG A N 1
ATOM 811 C CA . ARG A 1 101 ? -8.619 -6.768 -9.659 1.00 86.50 101 ARG A CA 1
ATOM 812 C C . ARG A 1 101 ? -8.885 -5.563 -10.548 1.00 86.50 101 ARG A C 1
ATOM 814 O O . ARG A 1 101 ? -9.579 -5.661 -11.558 1.00 86.50 101 ARG A O 1
ATOM 821 N N . LEU A 1 102 ? -8.241 -4.457 -10.215 1.00 90.19 102 LEU A N 1
ATOM 822 C CA . LEU A 1 102 ? -8.182 -3.251 -11.023 1.00 90.19 102 LEU A CA 1
ATOM 823 C C . LEU A 1 102 ? -6.758 -3.110 -11.558 1.00 90.19 102 LEU A C 1
ATOM 825 O O . LEU A 1 102 ? -5.823 -2.883 -10.796 1.00 90.19 102 LEU A O 1
ATOM 829 N N . PHE A 1 103 ? -6.578 -3.308 -12.863 1.00 93.06 103 PHE A N 1
ATOM 830 C CA . PHE A 1 103 ? -5.260 -3.217 -13.492 1.00 93.06 103 PHE A CA 1
ATOM 831 C C . PHE A 1 103 ? -4.796 -1.767 -13.593 1.00 93.06 103 PHE A C 1
ATOM 833 O O . PHE A 1 103 ? -5.585 -0.870 -13.905 1.00 93.06 103 PHE A O 1
ATOM 840 N N . PHE A 1 104 ? -3.504 -1.548 -13.361 1.00 95.06 104 PHE A N 1
ATOM 841 C CA . PHE A 1 104 ? -2.894 -0.245 -13.579 1.00 95.06 104 PHE A CA 1
ATOM 842 C C . PHE A 1 104 ? -2.870 0.096 -15.071 1.00 95.06 104 PHE A C 1
ATOM 844 O O . PHE A 1 104 ? -2.610 -0.753 -15.927 1.00 95.06 104 PHE A O 1
ATOM 851 N N . ALA A 1 105 ? -3.100 1.371 -15.385 1.00 95.12 105 ALA A N 1
ATOM 852 C CA . ALA A 1 105 ? -2.830 1.891 -16.724 1.00 95.12 105 ALA A CA 1
ATOM 853 C C . ALA A 1 105 ? -1.316 2.080 -16.933 1.00 95.12 105 ALA A C 1
ATOM 855 O O . ALA A 1 105 ? -0.804 1.989 -18.050 1.00 95.12 105 ALA A O 1
ATOM 856 N N . GLU A 1 106 ? -0.605 2.339 -15.838 1.00 96.56 106 GLU A N 1
ATOM 857 C CA . GLU A 1 106 ? 0.827 2.555 -15.768 1.00 96.56 106 GLU A CA 1
ATOM 858 C C . GLU A 1 106 ? 1.599 1.263 -16.075 1.00 96.56 106 GLU A C 1
ATOM 860 O O . GLU A 1 106 ? 1.308 0.196 -15.536 1.00 96.56 106 GLU A O 1
ATOM 865 N N . LYS A 1 107 ? 2.610 1.365 -16.946 1.00 92.94 107 LYS A N 1
ATOM 866 C CA . LYS A 1 107 ? 3.349 0.204 -17.471 1.00 92.94 107 LYS A CA 1
ATOM 867 C C . LYS A 1 107 ? 4.693 -0.061 -16.797 1.00 92.94 107 LYS A C 1
ATOM 869 O O . LYS A 1 107 ? 5.250 -1.128 -16.999 1.00 92.94 107 LYS A O 1
ATOM 874 N N . SER A 1 108 ? 5.225 0.874 -16.014 1.00 93.38 108 SER A N 1
ATOM 875 C CA . SER A 1 108 ? 6.479 0.677 -15.275 1.00 93.38 108 SER A CA 1
ATOM 876 C C . SER A 1 108 ? 6.217 0.539 -13.781 1.00 93.38 108 SER A C 1
ATOM 878 O O . SER A 1 108 ? 5.292 1.162 -13.257 1.00 93.38 108 SER A O 1
ATOM 880 N N . HIS A 1 109 ? 7.065 -0.215 -13.076 1.00 93.25 109 HIS A N 1
ATOM 881 C CA . HIS A 1 109 ? 6.976 -0.357 -11.620 1.00 93.25 109 HIS A CA 1
ATOM 882 C C . HIS A 1 109 ? 6.998 0.997 -10.911 1.00 93.25 109 HIS A C 1
ATOM 884 O O . HIS A 1 109 ? 6.169 1.246 -10.044 1.00 93.25 109 HIS A O 1
ATOM 890 N N . ALA A 1 110 ? 7.881 1.911 -11.327 1.00 95.62 110 ALA A N 1
ATOM 891 C CA . ALA A 1 110 ? 7.956 3.254 -10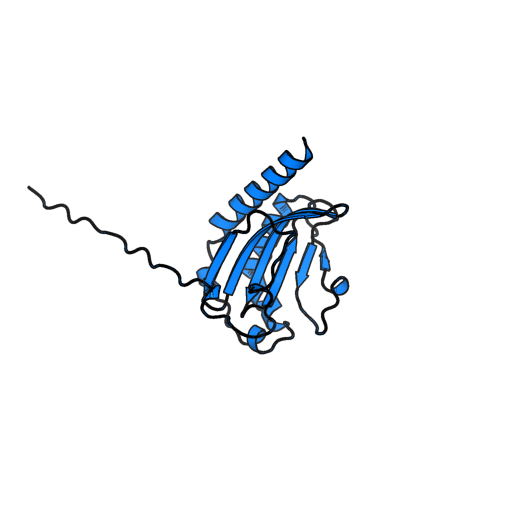.753 1.00 95.62 110 ALA A CA 1
ATOM 892 C C . ALA A 1 110 ? 6.643 4.041 -10.919 1.00 95.62 110 ALA A C 1
ATOM 894 O O . ALA A 1 110 ? 6.159 4.629 -9.956 1.00 95.62 110 ALA A O 1
ATOM 895 N N . ALA A 1 111 ? 6.025 4.005 -12.104 1.00 97.00 111 ALA A N 1
ATOM 896 C CA . ALA A 1 111 ? 4.759 4.698 -12.335 1.00 97.00 111 ALA A CA 1
ATOM 897 C C . ALA A 1 111 ? 3.589 4.041 -11.578 1.00 97.00 111 ALA A C 1
ATOM 899 O O . ALA A 1 111 ? 2.714 4.740 -11.071 1.00 97.00 111 ALA A O 1
ATOM 900 N N . GLN A 1 112 ? 3.587 2.712 -11.437 1.00 97.06 112 GLN A N 1
ATOM 901 C CA . GLN A 1 112 ? 2.608 1.992 -10.612 1.00 97.06 112 GLN A CA 1
ATOM 902 C C . GLN A 1 112 ? 2.766 2.307 -9.120 1.00 97.06 112 GLN A C 1
ATOM 904 O O . GLN A 1 112 ? 1.769 2.448 -8.410 1.00 97.06 112 GLN A O 1
ATOM 909 N N . ILE A 1 113 ? 4.003 2.470 -8.638 1.00 97.12 113 ILE A N 1
ATOM 910 C CA . ILE A 1 113 ? 4.290 2.953 -7.280 1.00 97.12 113 ILE A CA 1
ATOM 911 C C . ILE A 1 113 ? 3.731 4.369 -7.106 1.00 97.12 113 ILE A C 1
ATOM 913 O O . ILE A 1 113 ? 3.009 4.617 -6.143 1.00 97.12 113 ILE A O 1
ATOM 917 N N . ASP A 1 114 ? 3.989 5.274 -8.050 1.00 97.44 114 ASP A N 1
ATOM 918 C CA . ASP A 1 114 ? 3.470 6.645 -7.993 1.00 97.44 114 ASP A CA 1
ATOM 919 C C . ASP A 1 114 ? 1.927 6.661 -7.988 1.00 97.44 114 ASP A C 1
ATOM 921 O O . ASP A 1 114 ? 1.312 7.352 -7.170 1.00 97.44 114 ASP A O 1
ATOM 925 N N . ARG A 1 115 ? 1.278 5.821 -8.809 1.00 97.62 115 ARG A N 1
ATOM 926 C CA . ARG A 1 115 ? -0.182 5.631 -8.780 1.00 97.62 115 ARG A CA 1
ATOM 927 C C . ARG A 1 115 ? -0.664 5.072 -7.442 1.00 97.62 115 ARG A C 1
ATOM 929 O O . ARG A 1 115 ? -1.639 5.576 -6.898 1.00 97.62 115 ARG A O 1
ATOM 936 N N . THR A 1 116 ? 0.005 4.062 -6.896 1.00 97.19 116 THR A N 1
ATOM 937 C CA . THR A 1 116 ? -0.335 3.461 -5.596 1.00 97.19 116 THR A CA 1
ATOM 938 C C . THR A 1 116 ? -0.341 4.506 -4.484 1.00 97.19 116 THR A C 1
ATOM 940 O O . THR A 1 116 ? -1.270 4.564 -3.677 1.00 97.19 116 THR A O 1
ATOM 943 N N . LEU A 1 117 ? 0.674 5.370 -4.456 1.00 96.56 117 LEU A N 1
ATOM 944 C CA . LEU A 1 117 ? 0.772 6.444 -3.471 1.00 96.56 117 LEU A CA 1
ATOM 945 C C . LEU A 1 117 ? -0.324 7.488 -3.679 1.00 96.56 117 LEU A C 1
ATOM 947 O O . LEU A 1 117 ? -0.933 7.921 -2.702 1.00 96.56 117 LEU A O 1
ATOM 951 N N . PHE A 1 118 ? -0.642 7.829 -4.929 1.00 95.56 118 PHE A N 1
ATOM 952 C CA . PHE A 1 118 ? -1.776 8.695 -5.23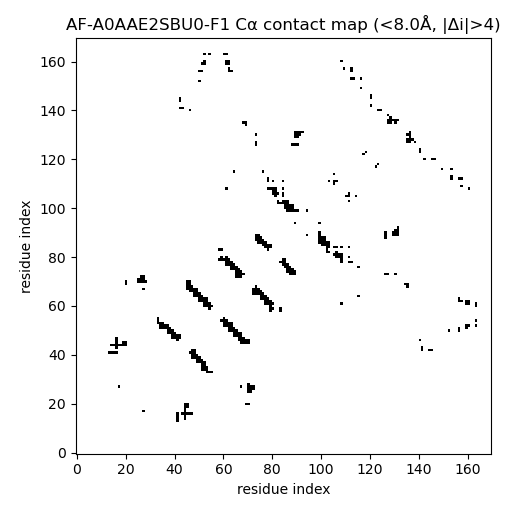7 1.00 95.56 118 PHE A CA 1
ATOM 953 C C . PHE A 1 118 ? -3.100 8.120 -4.701 1.00 95.56 118 PHE A C 1
ATOM 955 O O . PHE A 1 118 ? -3.837 8.816 -4.000 1.00 95.56 118 PHE A O 1
ATOM 962 N N . GLU A 1 119 ? -3.385 6.840 -4.959 1.00 95.50 119 GLU A N 1
ATOM 963 C CA . GLU A 1 119 ? -4.598 6.172 -4.470 1.00 95.50 119 GLU A CA 1
ATOM 964 C C . GLU A 1 119 ? -4.669 6.167 -2.934 1.00 95.50 119 GLU A C 1
ATOM 966 O O . GLU A 1 119 ? -5.709 6.481 -2.346 1.00 95.50 119 GLU A O 1
ATOM 971 N N . LEU A 1 120 ? -3.547 5.877 -2.273 1.00 93.81 120 LEU A N 1
ATOM 972 C CA . LEU A 1 120 ? -3.437 5.869 -0.816 1.00 93.81 120 LEU A CA 1
ATOM 973 C C . LEU A 1 120 ? -3.665 7.261 -0.197 1.00 93.81 120 LEU A C 1
ATOM 975 O O . LEU A 1 120 ? -4.295 7.381 0.855 1.00 93.81 120 LEU A O 1
ATOM 979 N N . LEU A 1 121 ? -3.133 8.312 -0.820 1.00 92.00 121 LEU A N 1
ATOM 980 C CA . LEU A 1 121 ? -3.160 9.669 -0.269 1.00 92.00 121 LEU A CA 1
ATOM 981 C C . LEU A 1 121 ? -4.468 10.402 -0.559 1.00 92.00 121 LEU A C 1
ATOM 983 O O . LEU A 1 121 ? -4.887 11.240 0.241 1.00 92.00 121 LEU A O 1
ATOM 987 N N . HIS A 1 122 ? -5.120 10.086 -1.678 1.00 92.44 122 HIS A N 1
ATOM 988 C CA . HIS A 1 122 ? -6.257 10.864 -2.166 1.00 92.44 122 HIS A CA 1
ATOM 989 C C . HIS A 1 122 ? -7.571 10.082 -2.205 1.00 92.44 122 HIS A C 1
ATOM 991 O O . HIS A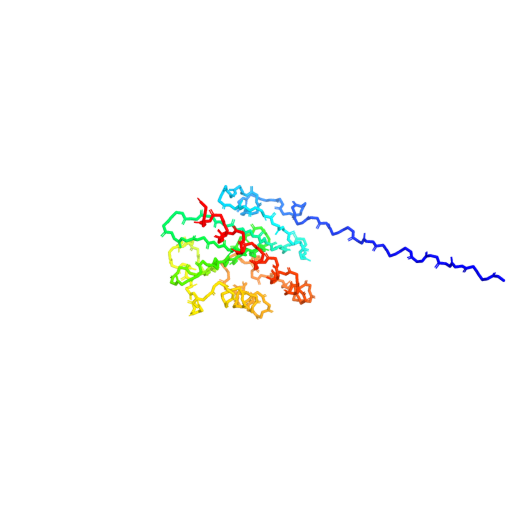 1 122 ? -8.628 10.682 -2.010 1.00 92.44 122 HIS A O 1
ATOM 997 N N . ASN A 1 123 ? -7.532 8.758 -2.385 1.00 94.19 123 ASN A N 1
ATOM 998 C CA . ASN A 1 123 ? -8.730 7.977 -2.704 1.00 94.19 123 ASN A CA 1
ATOM 999 C C . ASN A 1 123 ? -9.158 6.991 -1.612 1.00 94.19 123 ASN A C 1
ATOM 1001 O O . ASN A 1 123 ? -10.248 6.430 -1.701 1.00 94.19 123 ASN A O 1
ATOM 1005 N N . VAL A 1 124 ? -8.399 6.816 -0.525 1.00 93.75 124 VAL A N 1
ATOM 1006 C CA . VAL A 1 124 ? -8.800 5.917 0.580 1.00 93.75 124 VAL A CA 1
ATOM 1007 C C . VAL A 1 124 ? -10.227 6.161 1.094 1.00 93.75 124 VAL A C 1
ATOM 1009 O O . VAL A 1 124 ? -10.970 5.183 1.210 1.00 93.75 124 VAL A O 1
ATOM 1012 N N . PRO A 1 125 ? -10.686 7.407 1.340 1.00 92.81 125 PRO A N 1
ATOM 1013 C CA . PRO A 1 125 ? -12.066 7.636 1.768 1.00 92.81 125 PRO A CA 1
ATOM 1014 C C . PRO A 1 125 ? -13.114 7.078 0.793 1.00 92.81 125 PRO A C 1
ATOM 1016 O O . PRO A 1 125 ? -14.143 6.565 1.231 1.00 92.81 125 PRO A O 1
ATOM 1019 N N . TYR A 1 126 ? -12.850 7.126 -0.517 1.00 93.00 126 TYR A N 1
ATOM 1020 C CA . TYR A 1 126 ? -13.745 6.578 -1.540 1.00 93.00 126 TYR A CA 1
ATOM 1021 C C . TYR A 1 126 ? -13.900 5.057 -1.404 1.00 93.00 126 TYR A C 1
ATOM 1023 O O . TYR A 1 126 ? -15.024 4.548 -1.493 1.00 93.00 126 TYR A O 1
ATOM 1031 N N . TYR A 1 127 ? -12.793 4.345 -1.175 1.00 93.25 127 TYR A N 1
ATOM 1032 C CA . TYR A 1 127 ? -12.784 2.891 -1.008 1.00 93.25 127 TYR A CA 1
ATOM 1033 C C . TYR A 1 127 ? -13.474 2.481 0.293 1.00 93.25 127 TYR A C 1
ATOM 1035 O O . TYR A 1 127 ? -14.358 1.624 0.283 1.00 93.25 127 TYR A O 1
ATOM 1043 N N . LEU A 1 128 ? -13.156 3.161 1.400 1.00 93.38 128 LEU A N 1
ATOM 1044 C CA . LEU A 1 128 ? -13.757 2.866 2.701 1.00 93.38 128 LEU A CA 1
ATOM 1045 C C . LEU A 1 128 ? -15.272 3.028 2.685 1.00 93.38 128 LEU A C 1
ATOM 1047 O O . LEU A 1 128 ? -15.957 2.176 3.230 1.00 93.38 128 LEU A O 1
ATOM 1051 N N . GLN A 1 129 ? -15.815 4.050 2.019 1.00 93.19 129 GLN A N 1
ATOM 1052 C CA . GLN A 1 129 ? -17.267 4.267 1.927 1.00 93.19 129 GLN A CA 1
ATOM 1053 C C . GLN A 1 129 ? -18.026 3.131 1.223 1.00 93.19 129 GLN A C 1
ATOM 1055 O O . GLN A 1 129 ? -19.226 2.973 1.450 1.00 93.19 129 GLN A O 1
ATOM 1060 N N . ARG A 1 130 ? -17.353 2.349 0.373 1.00 90.75 130 ARG A N 1
ATOM 1061 C CA . ARG A 1 130 ? -17.953 1.256 -0.412 1.00 90.75 130 ARG A CA 1
ATOM 1062 C C . ARG A 1 130 ? -17.646 -0.129 0.142 1.00 90.75 130 ARG A C 1
ATOM 1064 O O . ARG A 1 130 ? -18.201 -1.106 -0.346 1.00 90.75 130 ARG A O 1
ATOM 1071 N N . HIS A 1 131 ? -16.805 -0.207 1.165 1.00 90.00 131 HIS A N 1
ATOM 1072 C CA . HIS A 1 131 ? -16.418 -1.468 1.772 1.00 90.00 131 HIS A CA 1
ATOM 1073 C C . HIS A 1 131 ? -17.643 -2.216 2.333 1.00 90.00 131 HIS A C 1
ATOM 1075 O O . HIS A 1 131 ? -18.501 -1.569 2.941 1.00 90.00 131 HIS A O 1
ATOM 1081 N N . PRO A 1 132 ? -17.759 -3.552 2.206 1.00 87.69 132 PRO A N 1
ATOM 1082 C CA . PRO A 1 132 ? -18.930 -4.302 2.677 1.00 87.69 132 PRO A CA 1
ATOM 1083 C C . PRO A 1 132 ? -19.091 -4.294 4.207 1.00 87.69 132 PRO A C 1
ATOM 1085 O O . PRO A 1 132 ? -20.218 -4.245 4.713 1.00 87.69 132 PRO A O 1
ATOM 1088 N N . ASN A 1 133 ? -17.989 -4.255 4.961 1.00 88.06 133 ASN A N 1
ATOM 1089 C CA . ASN A 1 133 ? -18.025 -4.131 6.422 1.00 88.06 133 ASN A CA 1
ATOM 1090 C C . ASN A 1 133 ? -18.416 -2.704 6.865 1.00 88.06 133 ASN A C 1
ATOM 1092 O O . ASN A 1 133 ? -17.708 -1.739 6.572 1.00 88.06 133 ASN A O 1
ATOM 1096 N N . ARG A 1 134 ? -19.517 -2.582 7.622 1.00 91.69 134 ARG A N 1
ATOM 1097 C CA . ARG A 1 134 ? -20.033 -1.312 8.163 1.00 91.69 134 ARG A CA 1
ATOM 1098 C C . ARG A 1 134 ? -19.036 -0.594 9.073 1.00 91.69 134 ARG A C 1
ATOM 1100 O O . ARG A 1 134 ? -18.983 0.631 9.020 1.00 91.69 134 ARG A O 1
ATOM 1107 N N . ASP A 1 135 ? -18.264 -1.321 9.871 1.00 91.19 135 ASP A N 1
ATOM 1108 C CA . ASP A 1 135 ? -17.322 -0.716 10.818 1.00 91.19 135 ASP A CA 1
ATOM 1109 C C . ASP A 1 135 ? -16.141 -0.077 10.083 1.00 91.19 135 ASP A C 1
ATOM 1111 O O . ASP A 1 135 ? -15.690 1.007 10.448 1.00 91.19 135 ASP A O 1
ATOM 1115 N N . VAL A 1 136 ? -15.707 -0.691 8.976 1.00 91.62 136 VAL A N 1
ATOM 1116 C CA . VAL A 1 136 ? -14.721 -0.099 8.060 1.00 91.62 136 VAL A CA 1
ATOM 1117 C C . VAL A 1 136 ? -15.281 1.173 7.416 1.00 91.62 136 VAL A C 1
ATOM 1119 O O . VAL A 1 136 ? -14.584 2.183 7.384 1.00 91.62 136 VAL A O 1
ATOM 1122 N N . ARG A 1 137 ? -16.553 1.172 6.980 1.00 93.44 137 ARG A N 1
ATOM 1123 C CA . ARG A 1 137 ? -17.205 2.382 6.433 1.00 93.44 137 ARG A CA 1
ATOM 1124 C C . ARG A 1 137 ? -17.339 3.510 7.458 1.00 93.44 137 ARG A C 1
ATOM 1126 O O . ARG A 1 137 ? -17.325 4.678 7.085 1.00 93.44 137 ARG A O 1
ATOM 1133 N N . ALA A 1 138 ? -17.533 3.166 8.729 1.00 94.31 138 ALA A N 1
ATOM 1134 C CA . ALA A 1 138 ? -17.720 4.127 9.812 1.00 94.31 138 ALA A CA 1
ATOM 1135 C C . ALA A 1 138 ? -16.401 4.751 10.301 1.00 94.31 138 ALA A C 1
ATOM 1137 O O . ALA A 1 138 ? -16.429 5.743 11.033 1.00 94.31 138 ALA A O 1
ATOM 1138 N N . LEU A 1 139 ? -15.251 4.184 9.921 1.00 94.12 139 LEU A N 1
ATOM 1139 C CA . LEU A 1 139 ? -13.949 4.687 10.329 1.00 94.12 139 LEU A CA 1
ATOM 1140 C C . LEU A 1 139 ? -13.630 6.029 9.655 1.00 94.12 139 LEU A C 1
ATOM 1142 O O . LEU A 1 139 ? -13.637 6.159 8.432 1.00 94.12 139 LEU A O 1
ATOM 1146 N N . VAL A 1 140 ? -13.260 7.020 10.467 1.00 92.56 140 VAL A N 1
ATOM 1147 C CA . VAL A 1 140 ? -12.689 8.280 9.982 1.00 92.56 140 VAL A CA 1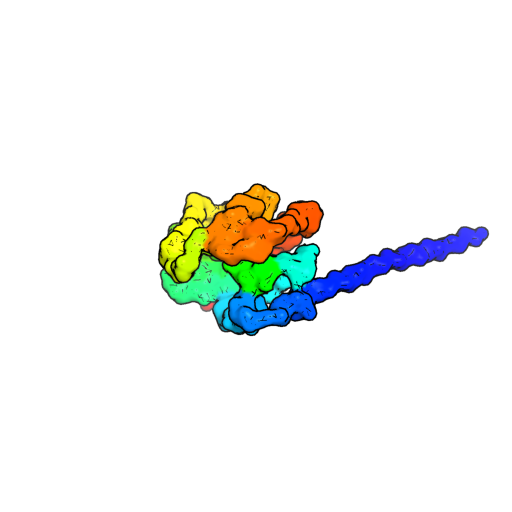
ATOM 1148 C C . VAL A 1 140 ? -11.209 8.059 9.685 1.00 92.56 140 VAL A C 1
ATOM 1150 O O . VAL A 1 140 ? -10.405 7.865 10.598 1.00 92.56 140 VAL A O 1
ATOM 1153 N N . PHE A 1 141 ? -10.848 8.062 8.403 1.00 92.50 141 PHE A N 1
ATOM 1154 C CA . PHE A 1 141 ? -9.468 7.833 7.984 1.00 92.50 141 PHE A CA 1
ATOM 1155 C C . PHE A 1 141 ? -8.556 8.995 8.424 1.00 92.50 141 PHE A C 1
ATOM 1157 O O . PHE A 1 141 ? -8.874 10.149 8.127 1.00 92.50 141 PHE A O 1
ATOM 1164 N N . PRO A 1 142 ? -7.424 8.727 9.104 1.00 90.62 142 PRO A N 1
ATOM 1165 C CA . PRO A 1 142 ? -6.543 9.767 9.633 1.00 90.62 142 PRO A CA 1
ATOM 1166 C C . PRO A 1 142 ? -5.623 10.337 8.539 1.00 90.62 142 PRO A C 1
ATOM 1168 O O . PRO A 1 142 ? -4.411 10.099 8.546 1.00 90.62 142 PRO A O 1
ATOM 1171 N N . VAL A 1 143 ? -6.200 11.066 7.578 1.00 86.44 143 VAL A N 1
ATOM 1172 C CA . VAL A 1 143 ? -5.508 11.645 6.406 1.00 86.44 143 VAL A CA 1
ATOM 1173 C C . VAL A 1 143 ? -4.257 12.425 6.818 1.00 86.44 143 VAL A C 1
ATOM 1175 O O . VAL A 1 143 ? -3.201 12.292 6.204 1.00 86.44 143 VAL A O 1
ATOM 1178 N N . GLU A 1 144 ? -4.330 13.179 7.912 1.00 87.31 144 GLU A N 1
ATOM 1179 C CA . GLU A 1 144 ? -3.234 13.995 8.432 1.00 87.31 144 GLU A CA 1
ATOM 1180 C C . GLU A 1 144 ? -2.010 13.177 8.864 1.00 87.31 144 GLU A C 1
ATOM 1182 O O . GLU A 1 144 ? -0.893 13.690 8.864 1.00 87.31 144 GLU A O 1
ATOM 1187 N N . LYS A 1 145 ? -2.201 11.904 9.230 1.00 86.38 145 LYS A N 1
ATOM 1188 C CA . LYS A 1 145 ? -1.112 10.997 9.631 1.00 86.38 145 LYS A CA 1
ATOM 1189 C C . LYS A 1 145 ? -0.512 10.234 8.461 1.00 86.38 145 LYS A C 1
ATOM 1191 O O . LYS A 1 145 ? 0.561 9.652 8.620 1.00 86.38 145 LYS A O 1
ATOM 1196 N N . VAL A 1 146 ? -1.216 10.200 7.334 1.00 84.50 146 VAL A N 1
ATOM 1197 C CA . VAL A 1 146 ? -0.735 9.606 6.083 1.00 84.50 146 VAL A CA 1
ATOM 1198 C C . VAL A 1 146 ? -0.056 10.669 5.220 1.00 84.50 146 VAL A C 1
ATOM 1200 O O . VAL A 1 146 ? 0.904 10.366 4.516 1.00 84.50 146 VAL A O 1
ATOM 1203 N N . SER A 1 147 ? -0.477 11.930 5.352 1.00 80.00 147 SER A N 1
ATOM 1204 C CA . SER A 1 147 ? 0.187 13.087 4.756 1.00 80.00 147 SER A CA 1
ATOM 1205 C C . SER A 1 147 ? 1.682 13.098 5.097 1.00 80.00 147 SER A C 1
ATOM 1207 O O . SER A 1 147 ? 2.071 13.167 6.263 1.00 80.00 147 SER A O 1
ATOM 1209 N N . GLY A 1 148 ? 2.526 13.030 4.067 1.00 82.50 148 GLY A N 1
ATOM 1210 C CA . GLY A 1 148 ? 3.986 13.014 4.196 1.00 82.50 148 GLY A CA 1
ATOM 1211 C C . GLY A 1 148 ? 4.626 11.625 4.282 1.00 82.50 148 GLY A C 1
ATOM 1212 O O . GLY A 1 148 ? 5.847 11.537 4.171 1.00 82.50 148 GLY A O 1
ATOM 1213 N N . LEU A 1 149 ? 3.848 10.539 4.398 1.00 89.56 149 LEU A N 1
ATOM 1214 C CA . LEU A 1 149 ? 4.409 9.183 4.316 1.00 89.56 149 LEU A CA 1
ATOM 1215 C C . LEU A 1 149 ? 4.962 8.852 2.935 1.00 89.56 149 LEU A C 1
ATOM 1217 O O . LEU A 1 149 ? 5.800 7.966 2.834 1.00 89.56 149 LEU A O 1
ATOM 1221 N N . GLU A 1 150 ? 4.551 9.570 1.893 1.00 91.81 150 GLU A N 1
ATOM 1222 C CA . GLU A 1 150 ? 5.097 9.429 0.542 1.00 91.81 150 GLU A CA 1
ATOM 1223 C C . GLU A 1 150 ? 6.633 9.468 0.529 1.00 91.81 150 GLU A C 1
ATOM 1225 O O . GLU A 1 150 ? 7.269 8.614 -0.086 1.00 91.81 150 GLU A O 1
ATOM 1230 N N . ALA A 1 151 ? 7.228 10.388 1.298 1.00 91.75 151 ALA A N 1
ATOM 1231 C CA . ALA A 1 151 ? 8.676 10.553 1.403 1.00 91.75 151 ALA A CA 1
ATOM 1232 C C . ALA A 1 151 ? 9.387 9.340 2.030 1.00 91.75 151 ALA A C 1
ATOM 1234 O O . ALA A 1 151 ? 10.590 9.174 1.845 1.00 91.75 151 ALA A O 1
ATOM 1235 N N . GLU A 1 152 ? 8.663 8.494 2.767 1.00 93.81 152 GLU A N 1
ATOM 1236 C CA . GLU A 1 152 ? 9.184 7.253 3.348 1.00 93.81 152 GLU A CA 1
ATOM 1237 C C . GLU A 1 152 ? 8.812 6.021 2.513 1.00 93.81 152 GLU A C 1
ATOM 1239 O O . GLU A 1 152 ? 9.633 5.120 2.344 1.00 93.81 152 GLU A O 1
ATOM 1244 N N . LEU A 1 153 ? 7.578 5.966 2.008 1.00 95.56 153 LEU A N 1
ATOM 1245 C CA . LEU A 1 153 ? 7.031 4.816 1.292 1.00 95.56 153 LEU A CA 1
ATOM 1246 C C . LEU A 1 153 ? 7.621 4.703 -0.109 1.00 95.56 153 LEU A C 1
ATOM 1248 O O . LEU A 1 153 ? 8.064 3.624 -0.487 1.00 95.56 153 LEU A O 1
ATOM 1252 N N . ARG A 1 154 ? 7.686 5.806 -0.860 1.00 96.62 154 ARG A N 1
ATOM 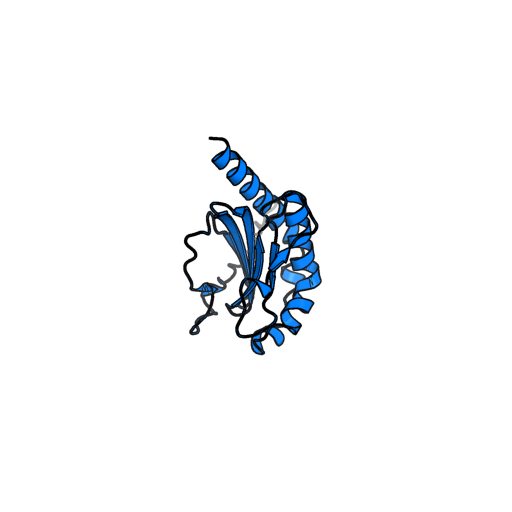1253 C CA . ARG A 1 154 ? 8.195 5.797 -2.233 1.00 96.62 154 ARG A CA 1
ATOM 1254 C C . ARG A 1 154 ? 9.618 5.237 -2.344 1.00 96.62 154 ARG A C 1
ATOM 1256 O O . ARG A 1 154 ? 9.799 4.286 -3.103 1.00 96.62 154 ARG A O 1
ATOM 1263 N N . PRO A 1 155 ? 10.628 5.761 -1.615 1.00 96.75 155 PRO A N 1
ATOM 1264 C CA . PRO A 1 155 ? 11.984 5.230 -1.724 1.00 96.75 155 PRO A CA 1
ATOM 1265 C C . PRO A 1 155 ? 12.075 3.777 -1.253 1.00 96.75 155 PRO A C 1
ATOM 1267 O O . PRO A 1 155 ? 12.780 2.997 -1.879 1.00 96.75 155 PRO A O 1
ATOM 1270 N N . LEU A 1 156 ? 11.330 3.388 -0.212 1.00 95.44 156 LEU A N 1
ATOM 1271 C CA . LEU A 1 156 ? 11.287 1.997 0.241 1.00 95.44 156 LEU A CA 1
ATOM 1272 C C . LEU A 1 156 ? 10.736 1.066 -0.844 1.00 95.44 156 LEU A C 1
ATOM 1274 O O . LEU A 1 156 ? 11.278 -0.012 -1.074 1.00 95.44 156 LEU A O 1
ATOM 1278 N N . MET A 1 157 ? 9.651 1.473 -1.502 1.00 96.19 157 MET A N 1
ATOM 1279 C CA . MET A 1 157 ? 9.025 0.658 -2.533 1.00 96.19 157 MET A CA 1
ATOM 1280 C C . MET A 1 157 ? 9.923 0.495 -3.760 1.00 96.19 157 MET A C 1
ATOM 1282 O O . MET A 1 157 ? 9.968 -0.590 -4.338 1.00 96.19 157 MET A O 1
ATOM 1286 N N . LEU A 1 158 ? 10.662 1.544 -4.127 1.00 95.06 158 LEU A N 1
ATOM 1287 C CA . LEU A 1 158 ? 11.676 1.485 -5.181 1.00 95.06 158 LEU A CA 1
ATOM 1288 C C . LEU A 1 158 ? 12.867 0.612 -4.776 1.00 95.06 158 LEU A C 1
ATOM 1290 O O . LEU A 1 158 ? 13.314 -0.207 -5.567 1.00 95.06 158 LEU A O 1
ATOM 1294 N N . GLU A 1 159 ? 13.337 0.716 -3.533 1.00 93.56 159 GLU A N 1
ATOM 1295 C CA . GLU A 1 159 ? 14.411 -0.140 -3.022 1.00 93.56 159 GLU A CA 1
ATOM 1296 C C . GLU A 1 159 ? 14.027 -1.625 -3.105 1.00 93.56 159 GLU A C 1
ATOM 1298 O O . GLU A 1 159 ? 14.827 -2.461 -3.524 1.00 93.56 159 GLU A O 1
ATOM 1303 N N . TYR A 1 160 ? 12.795 -1.968 -2.726 1.00 92.62 160 TYR A N 1
ATOM 1304 C CA . TYR A 1 160 ? 12.285 -3.335 -2.835 1.00 92.62 160 TYR A CA 1
ATOM 1305 C C . TYR A 1 160 ? 12.177 -3.794 -4.289 1.00 92.62 160 TYR A C 1
ATOM 1307 O O . TYR A 1 160 ? 12.530 -4.935 -4.588 1.00 92.62 160 TYR A O 1
ATOM 1315 N N . GLN A 1 161 ? 11.801 -2.892 -5.195 1.00 89.56 161 GLN A N 1
ATOM 1316 C CA . GLN A 1 161 ? 11.755 -3.180 -6.622 1.00 89.56 161 GLN A CA 1
ATOM 1317 C C . GLN A 1 161 ? 13.151 -3.489 -7.188 1.00 89.56 161 GLN A C 1
ATOM 1319 O O . GLN A 1 161 ? 13.346 -4.500 -7.857 1.00 89.56 161 GLN A O 1
ATOM 1324 N N . GLU A 1 162 ? 14.159 -2.686 -6.850 1.00 87.81 162 GLU A N 1
ATOM 1325 C C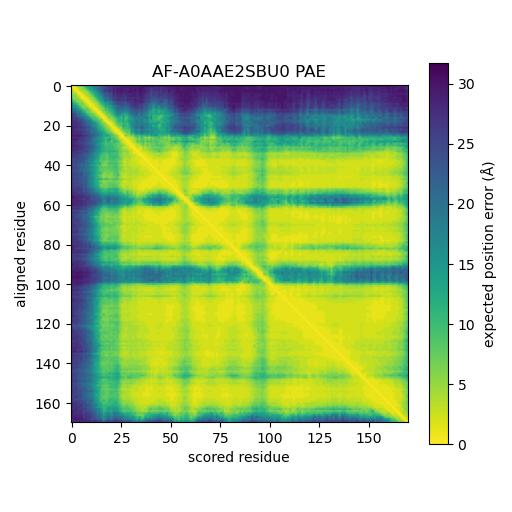A . GLU A 1 162 ? 15.535 -2.929 -7.298 1.00 87.81 162 GLU A CA 1
ATOM 1326 C C . GLU A 1 162 ? 16.108 -4.254 -6.771 1.00 87.81 162 GLU A C 1
ATOM 1328 O O . GLU A 1 162 ? 16.955 -4.879 -7.416 1.00 87.81 162 GLU A O 1
ATOM 1333 N N . ARG A 1 163 ? 15.705 -4.680 -5.567 1.00 83.12 163 ARG A N 1
ATOM 1334 C CA . ARG A 1 163 ? 16.123 -5.971 -4.994 1.00 83.12 163 ARG A CA 1
ATOM 1335 C C . ARG A 1 163 ? 15.532 -7.141 -5.768 1.00 83.12 163 ARG A C 1
ATOM 1337 O O . ARG A 1 163 ? 16.229 -8.131 -5.996 1.00 83.12 163 ARG A O 1
ATOM 1344 N N . VAL A 1 164 ? 14.270 -7.019 -6.166 1.00 80.62 164 VAL A N 1
ATOM 1345 C CA . VAL A 1 164 ? 13.586 -7.998 -7.009 1.00 80.62 164 VAL A CA 1
ATOM 1346 C C . VAL A 1 164 ? 14.321 -8.157 -8.341 1.00 80.62 164 VAL A C 1
ATOM 1348 O O . VAL A 1 164 ? 14.708 -9.268 -8.700 1.00 80.62 164 VAL A O 1
ATOM 1351 N N . GLU A 1 165 ? 14.609 -7.050 -9.023 1.00 79.56 165 GLU A N 1
ATOM 1352 C CA . GLU A 1 165 ? 15.297 -7.054 -10.322 1.00 79.56 165 GLU A CA 1
ATOM 1353 C C . GLU A 1 165 ? 16.697 -7.680 -10.239 1.00 79.56 165 GLU A C 1
ATOM 1355 O O . GLU A 1 165 ? 17.095 -8.466 -11.105 1.00 79.56 165 GLU A O 1
ATOM 1360 N N . ARG A 1 166 ? 17.429 -7.400 -9.152 1.00 76.44 166 ARG A N 1
ATOM 1361 C CA . ARG A 1 166 ? 18.739 -8.011 -8.882 1.00 76.44 166 ARG A CA 1
ATOM 1362 C C . ARG A 1 166 ? 18.660 -9.513 -8.628 1.00 76.44 166 ARG A C 1
ATOM 1364 O O . ARG A 1 166 ? 19.555 -10.229 -9.059 1.00 76.44 166 ARG A O 1
ATOM 1371 N N . SER A 1 167 ? 17.611 -9.978 -7.953 1.00 69.94 167 SER A N 1
ATOM 1372 C CA . SER A 1 167 ? 17.424 -11.398 -7.623 1.00 69.94 167 SER A CA 1
ATOM 1373 C C . SER A 1 167 ? 17.019 -12.245 -8.835 1.00 69.94 167 SER A C 1
ATOM 1375 O O . SER A 1 167 ? 17.238 -13.449 -8.831 1.00 69.94 167 SER A O 1
ATOM 1377 N N . CYS A 1 168 ? 16.437 -11.627 -9.869 1.00 58.03 168 CYS A N 1
ATOM 1378 C CA . CYS A 1 168 ? 16.048 -12.301 -11.114 1.00 58.03 168 CYS A CA 1
ATOM 1379 C C . CYS A 1 168 ? 17.153 -12.316 -12.179 1.00 58.03 168 CYS A C 1
ATOM 1381 O O . CYS A 1 168 ? 17.052 -13.047 -13.160 1.00 58.03 168 CYS A O 1
ATOM 1383 N N . SER A 1 169 ? 18.185 -11.484 -12.014 1.00 56.59 169 SER A N 1
ATOM 1384 C CA . SER A 1 169 ? 19.288 -11.340 -12.977 1.00 56.59 169 SER A CA 1
ATOM 1385 C C . SER A 1 169 ? 20.483 -12.257 -12.668 1.00 56.59 169 SER A C 1
ATOM 1387 O O . SER A 1 169 ? 21.532 -12.132 -13.300 1.00 56.59 169 SER A O 1
ATOM 1389 N N . SER A 1 170 ? 20.338 -13.144 -11.682 1.00 46.22 170 SER A N 1
ATOM 1390 C CA . SER A 1 170 ? 21.354 -14.070 -11.162 1.00 46.22 170 SER A CA 1
ATOM 1391 C C . SER A 1 170 ? 20.881 -15.508 -11.272 1.00 46.22 170 SER A C 1
ATOM 1393 O O . SER A 1 170 ? 21.695 -16.355 -11.697 1.00 46.22 170 SER A O 1
#

Secondary structure (DSSP, 8-state):
-------------PPPGGGT---TT-GGGS--TT-EEEEEEESSSSEEEEEEEEEETTTEEEEEEEEEETTEEEEEEEE-STTT-EEEE--SSS--TTTTEEE-S--SHHHHHHHHHHIIIIIHHHHHHH-SSHHHHH----HHHHTTTHHHHHHHHHHHHHHHHHHH--

Sequence (170 aa):
MGLLKKFRKAVKRRRSCMGLLRGPGRDLDRTFPDRRDLKRYSISPEVCIDVYWKHVNQVGDGTALSLYVLGHEVLKFDCLGPDDGHFHAEFMSPDKPRESRLFFAEKSHAAQIDRTLFELLHNVPYYLQRHPNRDVRALVFPVEKVSGLEAELRPLMLEYQERVERSCSS

Foldseek 3Di:
DDDDDDDDDDDPPAPDLVVQLDDPDFQQPDDDVQWAPWDKDDLDNFWIKIWTWGDDPPLATAIKMFIGGSRHRQKIWDLRAAPNTWMFGAQDPPDDVVVRTDHDPDHGSLVSQVVVLVCVQPPCLVRQCRHPDPVSVVDDDPNVSSVPCCVVSNVVRVVRGVVRVVVVVD

pLDDT: mean 80.21, std 18.74, range [34.97, 97.62]

Solvent-accessible surface area (backbone atoms only — not comparable to full-atom values): 9828 Å² total; per-residue (Å²): 137,86,83,81,80,83,84,78,81,80,79,77,80,74,71,61,31,78,80,72,51,83,64,92,91,38,54,75,82,55,85,60,92,60,58,39,82,71,46,76,46,63,67,42,60,48,33,37,38,38,40,29,29,38,76,38,90,96,58,46,48,23,23,32,42,35,39,28,46,73,28,38,71,51,32,36,37,38,28,28,20,63,93,50,16,29,31,40,49,53,63,51,79,82,74,49,87,75,78,33,57,47,69,53,89,45,52,41,41,69,52,32,47,55,49,49,51,48,44,64,75,72,40,46,70,66,52,34,66,46,28,69,53,65,70,53,39,70,54,82,76,66,59,79,68,52,61,72,43,60,79,57,48,52,61,51,44,50,51,42,33,55,51,45,56,54,67,72,75,111

Organism: NCBI:txid2800421

Nearest PDB structures (foldseek):
  4xrt-assembly2_B  TM=3.241E-01  e=5.424E-01  Streptomyces steffisburgensis
  4xrt-assembly1_A  TM=3.206E-01  e=6.126E-01  Streptomyces steffisburgensi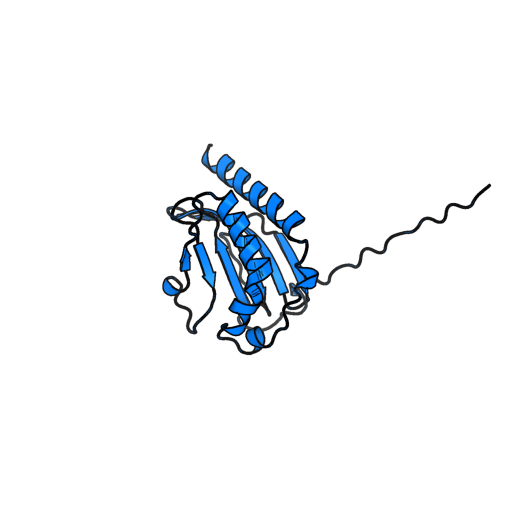s
  2j0k-assembly1_A  TM=5.333E-01  e=5.472E+00  Gallus gallus
  6czg-assembly2_B  TM=5.497E-01  e=6.180E+00  synthetic construct
  4xrw-assembly1_A  TM=3.697E-01  e=4.559E+00  Amycolatopsis orientalis

Mean predicted aligned error: 9.07 Å

Radius of gyration: 17.91 Å; Cα contacts (8 Å, |Δi|>4): 267; chains: 1; bounding box: 50×48×49 Å